Protein AF-A0A938ZE66-F1 (afdb_monomer)

pLDDT: mean 75.2, std 17.68, range [36.53, 96.31]

Radius of gyration: 18.06 Å; Cα contacts (8 Å, |Δi|>4): 149; chains: 1; bounding box: 52×36×46 Å

Structure (mmCIF, N/CA/C/O backbone):
data_AF-A0A938ZE66-F1
#
_entry.id   AF-A0A938ZE66-F1
#
loop_
_atom_site.group_PDB
_atom_site.id
_atom_site.type_symbol
_atom_site.label_atom_id
_atom_site.label_alt_id
_atom_site.label_comp_id
_atom_site.label_asym_id
_atom_site.label_entity_id
_atom_site.label_seq_id
_atom_site.pdbx_PDB_ins_code
_atom_site.Cartn_x
_atom_site.Cartn_y
_atom_site.Cartn_z
_atom_site.occupancy
_atom_site.B_iso_or_equiv
_atom_site.auth_seq_id
_atom_site.auth_comp_id
_atom_site.auth_asym_id
_atom_site.auth_atom_id
_atom_site.pdbx_PDB_model_num
ATOM 1 N N . MET A 1 1 ? 25.002 -9.243 -21.521 1.00 42.47 1 MET A N 1
ATOM 2 C CA . MET A 1 1 ? 24.562 -8.541 -20.298 1.00 42.47 1 MET A CA 1
ATOM 3 C C . MET A 1 1 ? 23.063 -8.360 -20.409 1.00 42.47 1 MET A C 1
ATOM 5 O O . MET A 1 1 ? 22.635 -7.660 -21.317 1.00 42.47 1 MET A O 1
ATOM 9 N N . GLU A 1 2 ? 22.275 -9.036 -19.573 1.00 51.22 2 GLU A N 1
ATOM 10 C CA . GLU A 1 2 ? 20.843 -8.740 -19.466 1.00 51.22 2 GLU A CA 1
ATOM 11 C C . GLU A 1 2 ? 20.680 -7.306 -18.962 1.00 51.22 2 GLU A C 1
ATOM 13 O O . GLU A 1 2 ? 21.318 -6.894 -17.990 1.00 51.22 2 GLU A O 1
ATOM 18 N N . LYS A 1 3 ? 19.875 -6.514 -19.668 1.00 56.94 3 LYS A N 1
ATOM 19 C CA . LYS A 1 3 ? 19.565 -5.147 -19.265 1.00 56.94 3 LYS A CA 1
ATOM 20 C C . LYS A 1 3 ? 18.723 -5.248 -17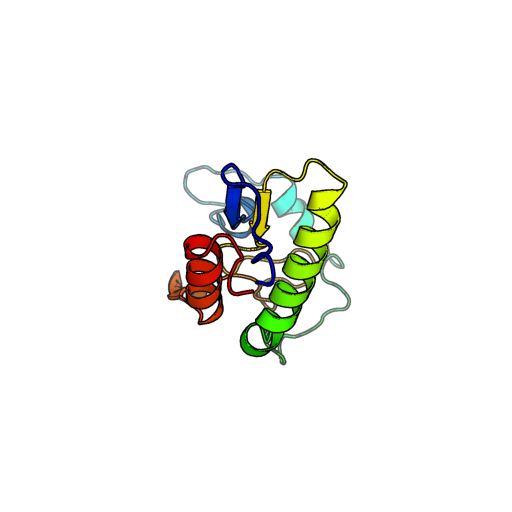.991 1.00 56.94 3 LYS A C 1
ATOM 22 O O . LYS A 1 3 ? 17.632 -5.807 -18.036 1.00 56.94 3 LYS A O 1
ATOM 27 N N . LYS A 1 4 ? 19.233 -4.758 -16.855 1.00 61.81 4 LYS A N 1
ATOM 28 C CA . LYS A 1 4 ? 18.467 -4.700 -15.599 1.00 61.81 4 LYS A CA 1
ATOM 29 C C . LYS A 1 4 ? 17.278 -3.766 -15.860 1.00 61.81 4 LYS A C 1
ATOM 31 O O . LYS A 1 4 ? 17.471 -2.566 -16.037 1.00 61.81 4 LYS A O 1
ATOM 36 N N . ILE A 1 5 ? 16.079 -4.328 -16.014 1.00 70.88 5 ILE A N 1
ATOM 37 C CA . ILE A 1 5 ? 14.871 -3.553 -16.315 1.00 70.88 5 ILE A CA 1
ATOM 38 C C . ILE A 1 5 ? 14.473 -2.834 -15.025 1.00 70.88 5 ILE A C 1
ATOM 40 O O . ILE A 1 5 ? 14.143 -3.475 -14.028 1.00 70.88 5 ILE A O 1
ATOM 44 N N . VAL A 1 6 ? 14.541 -1.508 -15.038 1.00 82.56 6 VAL A N 1
ATOM 45 C CA . VAL A 1 6 ? 14.190 -0.620 -13.921 1.00 82.56 6 VAL A CA 1
ATOM 46 C C . VAL A 1 6 ? 13.088 0.331 -14.366 1.00 82.56 6 VAL A C 1
ATOM 48 O O . VAL A 1 6 ? 12.882 0.511 -15.568 1.00 82.56 6 VAL A O 1
ATOM 51 N N . PHE A 1 7 ? 12.367 0.922 -13.416 1.00 91.50 7 PHE A N 1
ATOM 52 C CA . PHE A 1 7 ? 11.433 1.996 -13.750 1.00 91.50 7 PHE A CA 1
ATOM 53 C C . PHE A 1 7 ? 12.191 3.240 -14.244 1.00 91.50 7 PHE A C 1
ATOM 55 O O . PHE A 1 7 ? 13.408 3.348 -14.089 1.00 91.50 7 PHE A O 1
ATOM 62 N N . SER A 1 8 ? 11.468 4.182 -14.855 1.00 90.94 8 SER A N 1
ATOM 63 C CA . SER A 1 8 ? 12.030 5.475 -15.271 1.00 90.94 8 SER A CA 1
ATOM 64 C C . SER A 1 8 ? 12.767 6.163 -14.112 1.00 90.94 8 SER A C 1
ATOM 66 O O . SER A 1 8 ? 12.367 6.034 -12.957 1.00 90.94 8 SER A O 1
ATOM 68 N N . GLU A 1 9 ? 13.819 6.933 -14.401 1.00 89.62 9 GLU A N 1
ATOM 69 C CA . GLU A 1 9 ? 14.526 7.730 -13.380 1.00 89.62 9 GLU A CA 1
ATOM 70 C C . GLU A 1 9 ? 13.608 8.770 -12.718 1.00 89.62 9 GLU A C 1
ATOM 72 O O . GLU A 1 9 ? 13.807 9.134 -11.564 1.00 89.62 9 GLU A O 1
ATOM 77 N N . ASN A 1 10 ? 12.561 9.200 -13.430 1.00 90.81 10 ASN A N 1
ATOM 78 C CA . ASN A 1 10 ? 11.549 10.130 -12.927 1.00 90.81 10 ASN A CA 1
ATOM 79 C C . ASN A 1 10 ? 10.337 9.417 -12.299 1.00 90.81 10 ASN A C 1
ATOM 81 O O . ASN A 1 10 ? 9.309 10.055 -12.064 1.00 90.81 10 ASN A O 1
ATOM 85 N N . PHE A 1 11 ? 10.407 8.100 -12.084 1.00 94.94 11 PHE A N 1
ATOM 86 C CA . PHE A 1 11 ? 9.302 7.341 -11.512 1.00 94.94 11 PHE A CA 1
ATOM 87 C C . PHE A 1 11 ? 9.101 7.698 -10.036 1.00 94.94 11 PHE A C 1
ATOM 89 O O . PHE A 1 11 ? 10.023 7.635 -9.223 1.00 94.94 11 PHE A O 1
ATOM 96 N N . VAL A 1 12 ? 7.871 8.057 -9.681 1.00 96.31 12 VAL A N 1
ATOM 97 C CA . VAL A 1 12 ? 7.509 8.464 -8.325 1.00 96.31 12 VAL A CA 1
ATOM 98 C C . VAL A 1 12 ? 7.015 7.259 -7.540 1.00 96.31 12 VAL A C 1
ATOM 100 O O . VAL A 1 12 ? 5.953 6.698 -7.818 1.00 96.31 12 VAL A O 1
ATOM 103 N N . TRP A 1 13 ? 7.770 6.897 -6.511 1.00 96.12 13 TRP A N 1
ATOM 104 C CA . TRP A 1 13 ? 7.350 5.915 -5.524 1.00 96.12 13 TRP A CA 1
ATOM 105 C C . TRP A 1 13 ? 6.655 6.586 -4.349 1.00 96.12 13 TRP A C 1
ATOM 107 O O . TRP A 1 13 ? 7.112 7.608 -3.837 1.00 96.12 13 TRP A O 1
ATOM 117 N N . GLY A 1 14 ? 5.579 5.974 -3.870 1.00 93.81 14 GLY A N 1
ATOM 118 C CA . GLY A 1 14 ? 4.906 6.433 -2.667 1.00 93.81 14 GLY A CA 1
ATOM 119 C C . GLY A 1 14 ? 4.092 5.346 -1.986 1.00 93.81 14 GLY A C 1
ATOM 120 O O . GLY A 1 14 ? 4.003 4.202 -2.439 1.00 93.81 14 GLY A O 1
ATOM 121 N N . ALA A 1 15 ? 3.469 5.734 -0.882 1.00 91.94 15 ALA A N 1
ATOM 122 C CA . ALA A 1 15 ? 2.388 5.003 -0.244 1.00 91.94 15 ALA A CA 1
ATOM 123 C C . ALA A 1 15 ? 1.266 5.998 0.061 1.00 91.94 15 ALA A C 1
ATOM 125 O O . ALA A 1 15 ? 1.530 7.164 0.359 1.00 91.94 15 ALA A O 1
ATOM 126 N N . ALA A 1 16 ? 0.021 5.552 -0.045 1.00 88.00 16 ALA A N 1
ATOM 127 C CA . ALA A 1 16 ? -1.157 6.382 0.158 1.00 88.00 16 ALA A CA 1
ATOM 128 C C . ALA A 1 16 ? -1.995 5.843 1.318 1.00 88.00 16 ALA A C 1
ATOM 130 O O . ALA A 1 16 ? -2.011 4.650 1.596 1.00 88.00 16 ALA A O 1
ATOM 131 N N . THR A 1 17 ? -2.707 6.725 2.005 1.00 82.94 17 THR A N 1
ATOM 132 C CA . THR A 1 17 ? -3.783 6.357 2.927 1.00 82.94 17 THR A CA 1
ATOM 133 C C . THR A 1 17 ? -4.905 7.370 2.769 1.00 82.94 17 THR A C 1
ATOM 135 O O . THR A 1 17 ? -4.660 8.513 2.379 1.00 82.94 17 THR A O 1
ATOM 138 N N . SER A 1 18 ? -6.138 6.969 3.048 1.00 73.38 18 SER A N 1
ATOM 139 C CA . SER A 1 18 ? -7.262 7.900 3.070 1.00 73.38 18 SER A CA 1
ATOM 140 C C . SER A 1 18 ? -7.298 8.594 4.416 1.00 73.38 18 SER A C 1
ATOM 142 O O . SER A 1 18 ? -7.290 7.924 5.450 1.00 73.38 18 SER A O 1
ATOM 144 N N . ALA A 1 19 ? -7.379 9.923 4.388 1.00 56.75 19 ALA A N 1
ATOM 145 C CA . ALA A 1 19 ? -7.459 10.751 5.582 1.00 56.75 19 ALA A CA 1
ATOM 146 C C . ALA A 1 19 ? -8.604 10.287 6.497 1.00 56.75 19 ALA A C 1
ATOM 148 O O . ALA A 1 19 ? -8.380 9.997 7.667 1.00 56.75 19 ALA A O 1
ATOM 149 N N . TYR A 1 20 ? -9.794 10.034 5.940 1.00 55.97 20 TYR A N 1
ATOM 150 C CA . TYR A 1 20 ? -10.924 9.546 6.732 1.00 55.97 20 TYR A CA 1
ATOM 151 C C . TYR A 1 20 ? -10.654 8.205 7.432 1.00 55.97 20 TYR A C 1
ATOM 153 O O . TYR A 1 20 ? -11.057 7.994 8.573 1.00 55.97 20 TYR A O 1
ATOM 161 N N . GLN A 1 21 ? -9.931 7.299 6.768 1.00 64.19 21 GLN A N 1
ATOM 162 C CA . GLN A 1 21 ? -9.654 5.963 7.293 1.00 64.19 21 GLN A CA 1
ATOM 163 C C . GLN A 1 21 ? -8.615 5.976 8.439 1.00 64.19 21 GLN A C 1
ATOM 165 O O . GLN A 1 21 ? -8.445 4.945 9.096 1.00 64.19 21 GLN A O 1
ATOM 170 N N . ILE A 1 22 ? -7.947 7.115 8.697 1.00 58.53 22 ILE A N 1
ATOM 171 C CA . ILE A 1 22 ? -6.934 7.273 9.759 1.00 58.53 22 ILE A CA 1
ATOM 172 C C . ILE A 1 22 ? -7.207 8.404 10.767 1.00 58.53 22 ILE A C 1
ATOM 174 O O . ILE A 1 22 ? -6.683 8.336 11.874 1.00 58.53 22 ILE A O 1
ATOM 178 N N . GLU A 1 23 ? -7.983 9.434 10.414 1.00 59.62 23 GLU A N 1
ATOM 179 C CA . GLU A 1 23 ? -8.144 10.656 11.221 1.00 59.62 23 GLU A CA 1
ATOM 180 C C . GLU A 1 23 ? -8.927 10.435 12.520 1.00 59.62 23 GLU A C 1
ATOM 182 O O . GLU A 1 23 ? -8.562 10.984 13.556 1.00 59.62 23 GLU A O 1
ATOM 187 N N . GLY A 1 24 ? -10.021 9.666 12.479 1.00 60.16 24 GLY A N 1
ATOM 188 C CA . GLY A 1 24 ? -10.924 9.535 13.625 1.00 60.16 24 GLY A CA 1
ATOM 189 C C . GLY A 1 24 ? -11.467 10.889 14.120 1.00 60.16 24 GLY A C 1
ATOM 190 O O . GLY A 1 24 ? -11.847 11.749 13.315 1.00 60.16 24 GLY A O 1
ATOM 191 N N . ALA A 1 25 ? -11.523 11.053 15.450 1.00 54.06 25 ALA A N 1
ATOM 192 C CA . ALA A 1 25 ? -11.819 12.318 16.138 1.00 54.06 25 ALA A CA 1
ATOM 193 C C . ALA A 1 25 ? -13.163 12.979 15.756 1.00 54.06 25 ALA A C 1
ATOM 195 O O . ALA A 1 25 ? -13.308 14.196 15.806 1.00 54.06 25 ALA A O 1
ATOM 196 N N . VAL A 1 26 ? -14.176 12.180 15.392 1.00 57.81 26 VAL A N 1
ATOM 197 C CA . VAL A 1 26 ? -15.483 12.640 14.862 1.00 57.81 26 VAL A CA 1
ATOM 198 C C . VAL A 1 26 ? -16.187 13.681 15.748 1.00 57.81 26 VAL A C 1
ATOM 200 O O . VAL A 1 26 ? -17.019 14.432 15.254 1.00 57.81 26 VAL A O 1
ATOM 203 N N . LYS A 1 27 ? -15.878 13.730 17.051 1.00 53.25 27 LYS A N 1
ATOM 204 C CA . LYS A 1 27 ? -16.500 14.642 18.029 1.00 53.25 27 LYS A CA 1
ATOM 205 C C . LYS A 1 27 ? -15.507 15.559 18.751 1.00 53.25 27 LYS A C 1
ATOM 207 O O . LYS A 1 27 ? -15.888 16.207 19.724 1.00 53.25 27 LYS A O 1
ATOM 212 N N . GLU A 1 28 ? -14.250 15.577 18.332 1.00 54.84 28 GLU A N 1
ATOM 213 C CA . GLU A 1 28 ? -13.194 16.360 18.980 1.00 54.84 28 GLU A CA 1
ATOM 214 C C . GLU A 1 28 ? -12.955 17.669 18.211 1.00 54.84 28 GLU A C 1
ATOM 216 O O . GLU A 1 28 ? -13.318 17.789 17.040 1.00 54.84 28 GLU A O 1
ATOM 221 N N . ASP A 1 29 ? -12.414 18.682 18.891 1.00 58.78 29 ASP A N 1
ATOM 222 C CA . ASP A 1 29 ? -11.995 19.972 18.312 1.00 58.78 29 ASP A CA 1
ATOM 223 C C . ASP A 1 29 ? -13.051 20.719 17.470 1.00 58.78 29 ASP A C 1
ATOM 225 O O . ASP A 1 29 ? -12.733 21.497 16.572 1.00 58.78 29 ASP A O 1
ATOM 229 N N . GLY A 1 30 ? -14.337 20.505 17.762 1.00 61.91 30 GLY A N 1
ATOM 230 C CA . GLY A 1 30 ? -15.441 21.137 17.031 1.00 61.91 30 GLY A CA 1
ATOM 231 C C . GLY A 1 30 ? -15.706 20.535 15.646 1.00 61.91 30 GLY A C 1
ATOM 232 O O . GLY A 1 30 ? -16.485 21.105 14.879 1.00 61.91 30 GLY A O 1
ATOM 233 N N . LYS A 1 31 ? -15.100 19.383 15.324 1.00 46.31 31 LYS A N 1
ATOM 234 C CA . LYS A 1 31 ? -15.417 18.603 14.123 1.00 46.31 31 LYS A CA 1
ATOM 235 C C . LYS A 1 31 ? -16.873 18.124 14.209 1.00 46.31 31 LYS A C 1
ATOM 237 O O . LYS A 1 31 ? -17.286 17.509 15.191 1.00 46.31 31 LYS A O 1
ATOM 242 N N . GLY A 1 32 ? -17.668 18.469 13.197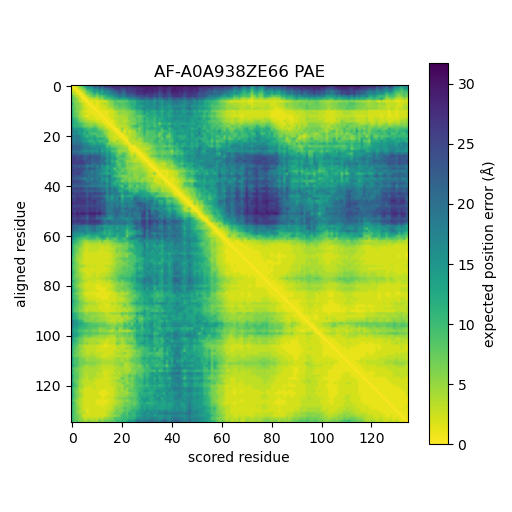 1.00 52.53 32 GLY A N 1
ATOM 243 C CA . GLY A 1 32 ? -19.028 17.960 13.018 1.00 52.53 32 GLY A CA 1
ATOM 244 C C . GLY A 1 32 ? -19.027 16.653 12.228 1.00 52.53 32 GLY A C 1
ATOM 245 O O . GLY A 1 32 ? -18.089 16.380 11.481 1.00 52.53 32 GLY A O 1
ATOM 246 N N . GLU A 1 33 ? -20.093 15.863 12.360 1.00 55.41 33 GLU A N 1
ATOM 247 C CA . GLU A 1 33 ? -20.268 14.649 11.553 1.00 55.41 33 GLU A CA 1
ATOM 248 C C . GLU A 1 33 ? -20.254 14.985 10.060 1.00 55.41 33 GLU A C 1
ATOM 250 O O . GLU A 1 33 ? -20.994 15.859 9.601 1.00 55.41 33 GLU A O 1
ATOM 255 N N . HIS A 1 34 ? -19.444 14.267 9.286 1.00 57.31 34 HIS A N 1
ATOM 256 C CA . HIS A 1 34 ? -19.466 14.370 7.828 1.00 57.31 34 HIS A CA 1
ATOM 257 C C . HIS A 1 34 ? -20.168 13.146 7.209 1.00 57.31 34 HIS A C 1
ATOM 259 O O . HIS A 1 34 ? -20.432 12.144 7.880 1.00 57.31 34 HIS A O 1
ATOM 265 N N . ILE A 1 35 ? -20.378 13.170 5.892 1.00 56.59 35 ILE A N 1
ATOM 266 C CA . ILE A 1 35 ? -21.120 12.138 5.147 1.00 56.59 35 ILE A CA 1
ATOM 267 C C . ILE A 1 35 ? -20.661 10.691 5.412 1.00 56.59 35 ILE A C 1
ATOM 269 O O . ILE A 1 35 ? -21.488 9.782 5.458 1.00 56.59 35 ILE A O 1
ATOM 273 N N . TRP A 1 36 ? -19.368 10.463 5.656 1.00 47.47 36 TRP A N 1
ATOM 274 C CA . TRP A 1 36 ? -18.837 9.122 5.906 1.00 47.47 36 TRP A CA 1
ATOM 275 C C . TRP A 1 36 ? -19.143 8.580 7.313 1.00 47.47 36 TRP A C 1
ATOM 277 O O . TRP A 1 36 ? -19.285 7.370 7.484 1.00 47.47 36 TRP A O 1
ATOM 287 N N . ASP A 1 37 ? -19.348 9.458 8.300 1.00 55.91 37 ASP A N 1
ATOM 288 C CA . ASP A 1 37 ? -19.765 9.076 9.660 1.00 55.91 37 ASP A CA 1
ATOM 289 C C . ASP A 1 37 ? -21.232 8.659 9.679 1.00 55.91 37 ASP A C 1
ATOM 291 O O . ASP A 1 37 ? -21.634 7.785 10.441 1.00 55.91 37 ASP A O 1
ATOM 295 N N . VAL A 1 38 ? -22.037 9.276 8.814 1.00 62.16 38 VAL A N 1
ATOM 296 C CA . VAL A 1 38 ? -23.431 8.887 8.595 1.00 62.16 38 VAL A CA 1
ATOM 297 C C . VAL A 1 38 ? -23.482 7.544 7.863 1.00 62.16 38 VAL A C 1
ATOM 299 O O . VAL A 1 38 ? -24.196 6.640 8.291 1.00 62.16 38 VAL A O 1
ATOM 302 N N . TYR A 1 39 ? -22.658 7.371 6.823 1.00 60.34 39 TYR A N 1
ATOM 303 C CA . TYR A 1 39 ? -22.586 6.137 6.036 1.00 60.34 39 TYR A CA 1
ATOM 304 C C . TYR A 1 39 ? -22.216 4.906 6.877 1.00 60.34 39 TYR A C 1
ATOM 306 O O . TYR A 1 39 ? -22.804 3.843 6.707 1.00 60.34 39 TYR A O 1
ATOM 314 N N . THR A 1 40 ? -21.260 5.030 7.801 1.00 56.22 40 THR A N 1
ATOM 315 C CA . THR A 1 40 ? -20.788 3.903 8.630 1.00 56.22 40 THR A CA 1
ATOM 316 C C . THR A 1 40 ? -21.781 3.466 9.712 1.00 56.22 40 THR A C 1
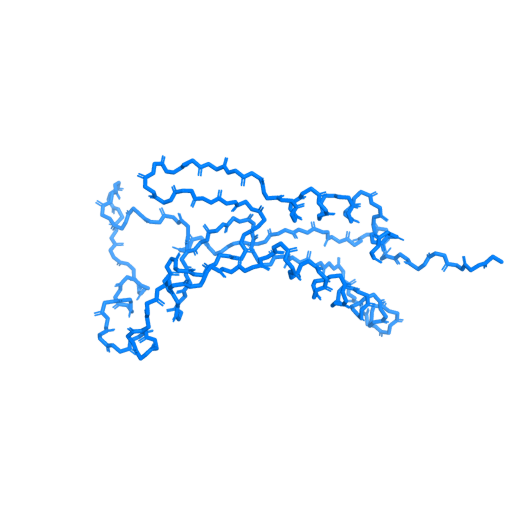ATOM 318 O O . THR A 1 40 ? -21.660 2.355 10.229 1.00 56.22 40 THR A O 1
ATOM 321 N N . LYS A 1 41 ? -22.783 4.296 10.033 1.00 61.53 41 LYS A N 1
ATOM 322 C CA . LYS A 1 41 ? -23.840 3.989 11.011 1.00 61.53 41 LYS A CA 1
ATOM 323 C C . LYS A 1 41 ? -25.022 3.220 10.420 1.00 61.53 41 LYS A C 1
ATOM 325 O O . LYS A 1 41 ? -25.855 2.731 11.181 1.00 61.53 41 LYS A O 1
ATOM 330 N N . GLU A 1 42 ? -25.123 3.109 9.095 1.00 60.25 42 GLU A N 1
ATOM 331 C CA . GLU A 1 42 ? -26.214 2.379 8.448 1.00 60.25 42 GLU A CA 1
ATOM 332 C C . GLU A 1 42 ? -26.039 0.852 8.619 1.00 60.25 42 GLU A C 1
ATOM 334 O O . GLU A 1 42 ? -25.020 0.287 8.199 1.00 60.25 42 GLU A O 1
ATOM 339 N N . PRO A 1 43 ? -27.025 0.142 9.207 1.00 59.72 43 PRO A N 1
ATOM 340 C CA . PRO A 1 43 ? -26.993 -1.315 9.303 1.00 59.72 43 PRO A CA 1
ATOM 341 C C . PRO A 1 43 ? -26.845 -1.970 7.920 1.00 59.72 43 PRO A C 1
ATOM 343 O O . PRO A 1 43 ? -27.535 -1.601 6.973 1.00 59.72 43 PRO A O 1
ATOM 346 N N . GLY A 1 44 ? -25.956 -2.963 7.798 1.00 62.00 44 GLY A N 1
ATOM 347 C CA . GLY A 1 44 ? -25.722 -3.693 6.540 1.00 62.00 44 GLY A CA 1
ATOM 348 C C . GLY A 1 44 ? -24.583 -3.160 5.661 1.00 62.00 44 GLY A C 1
ATOM 349 O O . GLY A 1 44 ? -24.326 -3.725 4.600 1.00 62.00 44 GLY A O 1
ATOM 350 N N . LYS A 1 45 ? -23.854 -2.123 6.096 1.00 57.91 45 LYS A N 1
ATOM 351 C CA . LYS A 1 45 ? -22.677 -1.594 5.374 1.00 57.91 45 LYS A CA 1
ATOM 352 C C . LYS A 1 45 ? -21.376 -2.369 5.612 1.00 57.91 45 LYS A C 1
ATOM 354 O O . LYS A 1 45 ? -20.414 -2.177 4.875 1.00 57.91 45 LYS A O 1
ATOM 359 N N . VAL A 1 46 ? -21.361 -3.282 6.588 1.00 49.75 46 VAL A N 1
ATOM 360 C CA . VAL A 1 46 ? -20.310 -4.294 6.785 1.00 49.75 46 VAL A CA 1
ATOM 361 C C . VAL A 1 46 ? -20.829 -5.620 6.240 1.00 49.75 46 VAL A C 1
ATOM 363 O O . VAL A 1 46 ? -21.876 -6.100 6.675 1.00 49.75 46 VAL A O 1
ATOM 366 N N . TYR A 1 47 ? -20.115 -6.212 5.280 1.00 49.38 47 TYR A N 1
ATOM 367 C CA . TYR A 1 47 ? -20.573 -7.423 4.597 1.00 49.38 47 TYR A CA 1
ATOM 368 C C . TYR A 1 47 ? -20.784 -8.579 5.590 1.00 49.38 47 TYR A C 1
ATOM 370 O O . TYR A 1 47 ? -19.831 -9.089 6.179 1.00 49.38 47 TYR A O 1
ATOM 378 N N . SER A 1 48 ? -22.047 -8.987 5.744 1.00 46.12 48 SER A N 1
ATOM 379 C CA . SER A 1 48 ? -22.493 -10.242 6.363 1.00 46.12 48 SER A CA 1
ATOM 380 C C . SER A 1 48 ? -22.031 -10.518 7.808 1.00 46.12 48 SER A C 1
ATOM 382 O O . SER A 1 48 ? -21.963 -11.674 8.218 1.00 46.12 48 SER A O 1
ATOM 384 N N . GLY A 1 49 ? -21.731 -9.484 8.604 1.00 47.97 49 GLY A N 1
ATOM 385 C CA . GLY A 1 49 ? -21.449 -9.645 10.042 1.00 47.97 49 GLY A CA 1
ATOM 386 C C . GLY A 1 49 ? -20.161 -10.415 10.371 1.00 47.97 49 GLY A C 1
ATOM 387 O O . GLY A 1 49 ? -20.066 -11.030 11.428 1.00 47.97 49 GLY A O 1
ATOM 388 N N . HI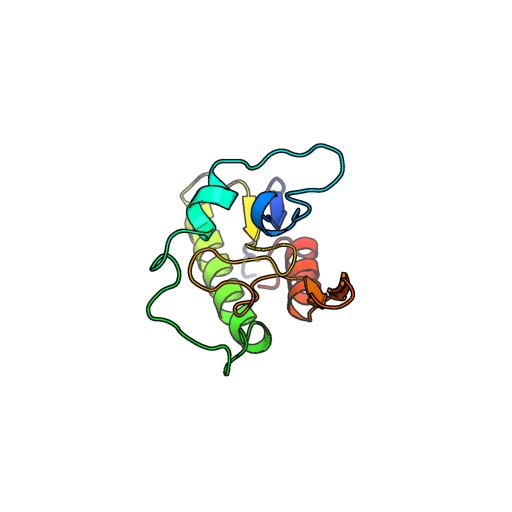S A 1 50 ? -19.184 -10.416 9.461 1.00 45.31 50 HIS A N 1
ATOM 389 C CA . HIS A 1 50 ? -17.940 -11.175 9.613 1.00 45.31 50 HIS A CA 1
ATOM 390 C C . HIS A 1 50 ? -17.080 -10.714 10.813 1.00 45.31 50 HIS A C 1
ATOM 392 O O . HIS A 1 50 ? -16.977 -9.518 11.090 1.00 45.31 50 HIS A O 1
ATOM 398 N N . THR A 1 51 ? -16.408 -11.667 11.474 1.00 43.88 51 THR A N 1
ATOM 399 C CA . THR A 1 51 ? -15.468 -11.476 12.599 1.00 43.88 51 THR A CA 1
ATOM 400 C C . THR A 1 51 ? -14.010 -11.757 12.190 1.00 43.88 51 THR A C 1
ATOM 402 O O . THR A 1 51 ? -13.739 -12.377 11.162 1.00 43.88 51 THR A O 1
ATOM 405 N N . GLY A 1 52 ? -13.051 -11.244 12.973 1.00 41.91 52 GLY A N 1
ATOM 406 C CA . GLY A 1 52 ? -11.624 -11.154 12.623 1.00 41.91 52 GLY A CA 1
ATOM 407 C C . GLY A 1 52 ? -10.724 -12.280 13.146 1.00 41.91 52 GLY A C 1
ATOM 408 O O . GLY A 1 52 ? -9.736 -11.987 13.810 1.00 41.91 52 GLY A O 1
ATOM 409 N N . GLU A 1 53 ? -11.029 -13.545 12.853 1.00 37.59 53 GLU A N 1
ATOM 410 C CA . GLU A 1 53 ? -10.173 -14.685 13.250 1.00 37.59 53 GLU A CA 1
ATOM 411 C C . GLU A 1 53 ? -8.906 -14.857 12.389 1.00 37.59 53 GLU A C 1
ATOM 413 O O . GLU A 1 53 ? -7.980 -15.556 12.791 1.00 37.59 53 GLU A O 1
ATOM 418 N N . VAL A 1 54 ? -8.813 -14.190 11.233 1.00 36.53 54 VAL A N 1
ATOM 419 C CA . VAL A 1 54 ? -7.639 -14.257 10.348 1.00 36.53 54 VAL A CA 1
ATOM 420 C C . VAL A 1 54 ? -7.165 -12.844 10.014 1.00 36.53 54 VAL A C 1
ATOM 422 O O . VAL A 1 54 ? -7.874 -12.073 9.367 1.00 36.53 54 VAL A O 1
ATOM 425 N N . ALA A 1 55 ? -5.960 -12.504 10.476 1.00 39.22 55 ALA A N 1
ATOM 426 C CA . ALA A 1 55 ? -5.267 -11.266 10.132 1.00 39.22 55 ALA A CA 1
ATOM 427 C C . ALA A 1 55 ? -4.894 -11.221 8.639 1.00 39.22 55 ALA A C 1
ATOM 429 O O . ALA A 1 55 ? -4.798 -12.247 7.965 1.00 39.22 55 ALA A O 1
ATOM 430 N N . CYS A 1 56 ? -4.634 -10.019 8.115 1.00 44.41 56 CYS A N 1
ATOM 431 C CA . CYS A 1 56 ? -4.091 -9.879 6.770 1.00 44.41 56 CYS A CA 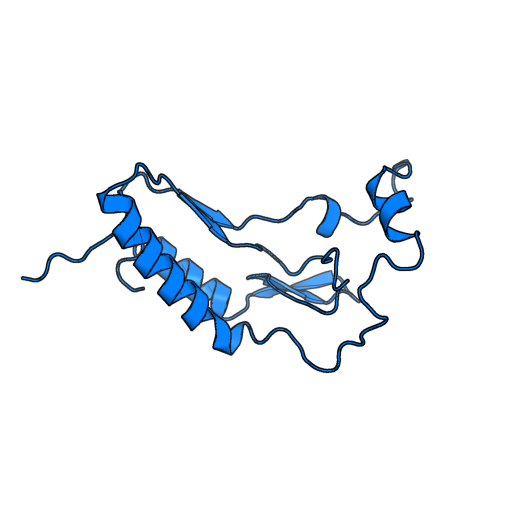1
ATOM 432 C C . CYS A 1 56 ? -2.608 -10.261 6.787 1.00 44.41 56 CYS A C 1
ATOM 434 O O . CYS A 1 56 ? -1.763 -9.562 7.345 1.00 44.41 56 CYS A O 1
ATOM 436 N N . ASP A 1 57 ? -2.321 -11.390 6.161 1.00 49.16 57 ASP A N 1
ATOM 437 C CA . ASP A 1 57 ? -1.011 -11.998 6.017 1.00 49.16 57 ASP A CA 1
ATOM 438 C C . ASP A 1 57 ? -0.114 -11.232 5.025 1.00 49.16 57 ASP A C 1
ATOM 440 O O . ASP A 1 57 ? 0.315 -11.742 3.989 1.00 49.16 57 ASP A O 1
ATOM 444 N N . HIS A 1 58 ? 0.121 -9.942 5.284 1.00 50.91 58 HIS A N 1
ATOM 445 C CA . HIS A 1 58 ? 0.973 -9.140 4.404 1.00 50.91 58 HIS A CA 1
ATOM 446 C C . HIS A 1 58 ? 2.419 -9.669 4.381 1.00 50.91 58 HIS A C 1
ATOM 448 O O . HIS A 1 58 ? 3.130 -9.486 3.391 1.00 50.91 58 HIS A O 1
ATOM 454 N N . TYR A 1 59 ? 2.819 -10.394 5.429 1.00 44.59 59 TYR A N 1
ATOM 455 C CA . TYR A 1 59 ? 4.071 -11.138 5.478 1.00 44.59 59 TYR A CA 1
ATOM 456 C C . TYR A 1 59 ? 4.198 -12.159 4.333 1.00 44.59 59 TYR A C 1
ATOM 458 O O . TYR A 1 59 ? 5.246 -12.209 3.705 1.00 44.59 59 TYR A O 1
ATOM 466 N N . HIS A 1 60 ? 3.140 -12.889 3.955 1.00 51.69 60 HIS A N 1
ATOM 467 C CA . HIS A 1 60 ? 3.170 -13.751 2.759 1.00 51.69 60 HIS A CA 1
ATOM 468 C C . HIS A 1 60 ? 2.663 -13.063 1.471 1.00 51.69 60 HIS A C 1
ATOM 470 O O . HIS A 1 60 ? 2.720 -13.648 0.389 1.00 51.69 60 HIS A O 1
ATOM 476 N N . ARG A 1 61 ? 2.165 -11.817 1.536 1.00 58.47 61 ARG A N 1
ATOM 477 C CA . ARG A 1 61 ? 1.594 -11.097 0.373 1.00 58.47 61 ARG A CA 1
ATOM 478 C C . ARG A 1 61 ? 2.526 -10.062 -0.260 1.00 58.47 61 ARG A C 1
ATOM 480 O O . ARG A 1 61 ? 2.147 -9.506 -1.291 1.00 58.47 61 ARG A O 1
ATOM 487 N N . TYR A 1 62 ? 3.736 -9.827 0.261 1.00 69.56 62 TYR A N 1
ATOM 488 C CA . TYR A 1 62 ? 4.723 -9.015 -0.473 1.00 69.56 62 TYR A CA 1
ATOM 489 C C . TYR A 1 62 ? 5.066 -9.649 -1.831 1.00 69.56 62 TYR A C 1
ATOM 491 O O . TYR A 1 62 ? 5.298 -8.923 -2.787 1.00 69.56 62 TYR A O 1
ATOM 499 N N . ASP A 1 63 ? 4.991 -10.980 -1.956 1.00 78.38 63 ASP A N 1
ATOM 500 C CA . ASP A 1 63 ? 5.117 -11.680 -3.240 1.00 78.38 63 ASP A CA 1
ATOM 501 C C . ASP A 1 63 ? 4.053 -11.232 -4.257 1.00 78.38 63 ASP A C 1
ATOM 503 O O . ASP A 1 63 ? 4.357 -11.013 -5.429 1.00 78.38 63 ASP A O 1
ATOM 507 N N . PHE A 1 64 ? 2.802 -11.048 -3.821 1.00 81.00 64 PHE A N 1
ATOM 508 C CA . PHE A 1 64 ? 1.750 -10.524 -4.694 1.00 81.00 64 PHE A CA 1
ATOM 509 C C . PHE A 1 64 ? 2.111 -9.124 -5.196 1.00 81.00 64 PHE A C 1
ATOM 511 O O . PHE A 1 64 ? 2.005 -8.851 -6.392 1.00 81.00 64 PHE A O 1
ATOM 518 N N . LEU A 1 65 ? 2.570 -8.257 -4.293 1.00 85.31 65 LEU A N 1
ATOM 519 C CA . LEU A 1 65 ? 2.983 -6.903 -4.641 1.00 85.31 65 LEU A CA 1
ATOM 520 C C . LEU A 1 65 ? 4.210 -6.907 -5.566 1.00 85.31 65 LEU A C 1
ATOM 522 O O . LEU A 1 65 ? 4.218 -6.195 -6.565 1.00 85.31 65 LEU A O 1
ATOM 526 N N . ALA A 1 66 ? 5.198 -7.763 -5.308 1.00 88.00 66 ALA A N 1
ATOM 527 C CA . ALA A 1 66 ? 6.369 -7.939 -6.162 1.00 88.00 66 ALA A CA 1
ATOM 528 C C . ALA A 1 66 ? 5.971 -8.382 -7.578 1.00 88.00 66 ALA A C 1
ATOM 530 O O . ALA A 1 66 ? 6.399 -7.783 -8.564 1.00 88.00 66 ALA A O 1
ATOM 531 N N . ARG A 1 67 ? 5.097 -9.392 -7.700 1.00 90.44 67 ARG A N 1
ATOM 532 C CA . ARG A 1 67 ? 4.561 -9.845 -8.994 1.00 90.44 67 ARG A CA 1
ATOM 533 C C . ARG A 1 67 ? 3.799 -8.738 -9.713 1.00 90.44 67 ARG A C 1
ATOM 535 O O . ARG A 1 67 ? 4.045 -8.520 -10.894 1.00 90.44 67 ARG A O 1
ATOM 542 N N . TYR A 1 68 ? 2.935 -8.012 -9.007 1.00 92.12 68 TYR A N 1
ATOM 543 C CA . TYR A 1 68 ? 2.210 -6.881 -9.581 1.00 92.12 68 TYR A CA 1
ATOM 544 C C . TYR A 1 68 ? 3.165 -5.806 -10.114 1.00 92.12 68 TYR A C 1
ATOM 546 O O . TYR A 1 68 ? 3.023 -5.376 -11.254 1.00 92.12 68 TYR A O 1
ATOM 554 N N . LEU A 1 69 ? 4.176 -5.411 -9.333 1.00 92.62 69 LEU A N 1
ATOM 555 C CA . LEU A 1 69 ? 5.152 -4.401 -9.746 1.00 92.62 69 LEU A CA 1
ATOM 556 C C . LEU A 1 69 ? 6.004 -4.864 -10.936 1.00 92.62 69 LEU A C 1
ATOM 558 O O . LEU A 1 69 ? 6.352 -4.043 -11.783 1.00 92.62 69 LEU A O 1
ATOM 562 N N . ARG A 1 70 ? 6.292 -6.166 -11.062 1.00 92.94 70 ARG A N 1
ATOM 563 C CA . ARG A 1 70 ? 6.950 -6.714 -12.261 1.00 92.94 70 ARG A CA 1
ATOM 564 C C . ARG A 1 70 ? 6.077 -6.580 -13.507 1.00 92.94 70 ARG A C 1
ATOM 566 O O . ARG A 1 70 ? 6.600 -6.205 -14.552 1.00 92.94 70 ARG A O 1
ATOM 573 N N . GLU A 1 71 ? 4.775 -6.846 -13.412 1.00 94.56 71 GLU A N 1
ATOM 574 C CA . GLU A 1 71 ? 3.857 -6.643 -14.543 1.00 94.56 71 GLU A CA 1
ATOM 575 C C . GLU A 1 71 ? 3.638 -5.154 -14.843 1.00 94.56 71 GLU A C 1
ATOM 577 O O . GLU A 1 71 ? 3.634 -4.760 -16.007 1.00 94.56 71 GLU A O 1
ATOM 582 N N . LEU A 1 72 ? 3.560 -4.303 -13.813 1.00 94.00 72 LEU A N 1
ATOM 583 C CA . LEU A 1 72 ? 3.502 -2.848 -13.975 1.00 94.00 72 LEU A CA 1
ATOM 584 C C . LEU A 1 72 ? 4.734 -2.324 -14.722 1.00 94.00 72 LEU A C 1
ATOM 586 O O . LEU A 1 72 ? 4.612 -1.463 -15.589 1.00 94.00 72 LEU A O 1
ATOM 590 N N . ARG A 1 73 ? 5.916 -2.872 -14.416 1.00 91.56 73 ARG A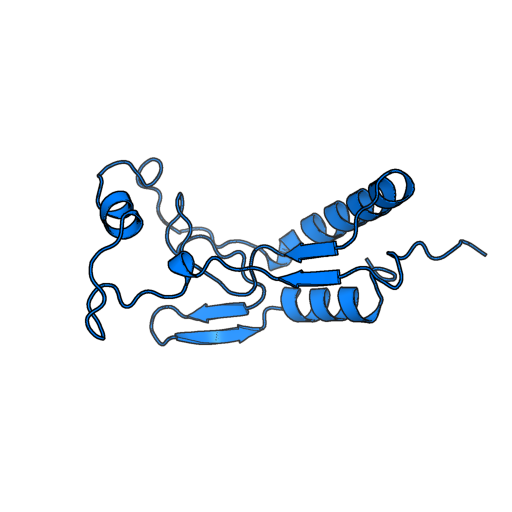 N 1
ATOM 591 C CA . ARG A 1 73 ? 7.167 -2.525 -15.096 1.00 91.56 73 ARG A CA 1
ATOM 592 C C . ARG A 1 73 ? 7.134 -2.885 -16.579 1.00 91.56 73 ARG A C 1
ATOM 594 O O . ARG A 1 73 ? 7.602 -2.089 -17.380 1.00 91.56 73 ARG A O 1
ATOM 601 N N . LYS A 1 74 ? 6.560 -4.037 -16.944 1.00 91.56 74 LYS A N 1
ATOM 602 C CA . LYS A 1 74 ? 6.358 -4.402 -18.358 1.00 91.56 74 LYS A CA 1
ATOM 603 C C . LYS A 1 74 ? 5.384 -3.443 -19.038 1.00 91.56 74 LYS A C 1
ATOM 605 O O . LYS A 1 74 ? 5.678 -2.932 -20.106 1.00 91.56 74 LYS A O 1
ATOM 610 N N . ALA A 1 75 ? 4.258 -3.139 -18.391 1.00 92.56 75 ALA A N 1
ATOM 611 C CA . ALA A 1 75 ? 3.279 -2.201 -18.934 1.00 92.56 75 ALA A CA 1
ATOM 612 C C . ALA A 1 75 ? 3.869 -0.794 -19.152 1.00 92.56 75 ALA A C 1
ATOM 614 O O . ALA A 1 75 ? 3.488 -0.111 -20.098 1.00 92.56 75 ALA A O 1
ATOM 615 N N . ALA A 1 76 ? 4.824 -0.373 -18.317 1.00 90.88 76 ALA A N 1
ATOM 616 C CA . ALA A 1 76 ? 5.510 0.911 -18.450 1.00 90.88 76 ALA A CA 1
ATOM 617 C C . ALA A 1 76 ? 6.428 1.011 -19.688 1.00 90.88 76 ALA A C 1
ATOM 619 O O . ALA A 1 76 ? 6.862 2.109 -20.028 1.00 90.88 76 ALA A O 1
ATOM 620 N N . GLU A 1 77 ? 6.729 -0.100 -20.372 1.00 88.62 77 GLU A N 1
ATOM 621 C CA . GLU A 1 77 ? 7.434 -0.074 -21.664 1.00 88.62 77 GLU A CA 1
ATOM 622 C C . GLU A 1 77 ? 6.521 0.408 -22.803 1.00 88.62 77 GLU A C 1
ATOM 624 O O . GLU A 1 77 ? 7.002 0.940 -23.803 1.00 88.62 77 GLU A O 1
ATOM 629 N N . GLU A 1 78 ? 5.205 0.256 -22.636 1.00 92.56 78 GLU A N 1
ATOM 630 C CA . GLU A 1 78 ? 4.193 0.570 -23.651 1.00 92.56 78 GLU A CA 1
ATOM 631 C C . GLU A 1 78 ? 3.293 1.753 -23.254 1.00 92.56 78 GLU A C 1
ATOM 633 O O . GLU A 1 78 ? 2.698 2.400 -24.117 1.00 92.56 78 GLU A O 1
ATOM 638 N N . ALA A 1 79 ? 3.200 2.067 -21.959 1.00 93.00 79 ALA A N 1
ATOM 639 C CA . ALA A 1 79 ? 2.378 3.141 -21.412 1.00 93.00 79 ALA A CA 1
ATOM 640 C C . ALA A 1 79 ? 3.200 4.120 -20.557 1.00 93.00 79 ALA A C 1
ATOM 642 O O . ALA A 1 79 ? 4.108 3.725 -19.830 1.00 93.00 79 ALA A O 1
ATOM 643 N N . ASP A 1 80 ? 2.833 5.407 -20.586 1.00 93.62 80 ASP A N 1
ATOM 644 C CA . ASP A 1 80 ? 3.447 6.454 -19.751 1.00 93.62 80 ASP A CA 1
ATOM 645 C C . ASP A 1 80 ? 2.997 6.323 -18.284 1.00 93.62 80 ASP A C 1
ATOM 647 O O . ASP A 1 80 ? 2.083 7.007 -17.812 1.00 93.62 80 ASP A O 1
ATOM 651 N N . ILE A 1 81 ? 3.624 5.390 -17.564 1.00 93.75 81 ILE A N 1
ATOM 652 C CA . ILE A 1 81 ? 3.397 5.146 -16.138 1.00 93.75 81 ILE A CA 1
ATOM 653 C C . ILE A 1 81 ? 4.481 5.866 -15.337 1.00 93.75 81 ILE A C 1
ATOM 655 O O . ILE A 1 81 ? 5.650 5.482 -15.341 1.00 93.75 81 ILE A O 1
ATOM 659 N N . ARG A 1 82 ? 4.077 6.906 -14.605 1.00 94.69 82 ARG A N 1
ATOM 660 C CA . ARG A 1 82 ? 5.007 7.807 -13.903 1.00 94.69 82 ARG A CA 1
ATOM 661 C C . ARG A 1 82 ? 5.181 7.523 -12.419 1.00 94.69 82 ARG A C 1
ATOM 663 O O . ARG A 1 82 ? 5.993 8.183 -11.781 1.00 94.69 82 ARG A O 1
ATOM 670 N N . GLY A 1 83 ? 4.429 6.591 -11.846 1.00 94.81 83 GLY A N 1
ATOM 671 C CA . GLY A 1 83 ? 4.554 6.294 -10.427 1.00 94.81 83 GLY A CA 1
ATOM 672 C C . GLY A 1 83 ? 3.619 5.207 -9.923 1.00 94.81 83 GLY A C 1
ATOM 673 O O . GLY A 1 83 ? 2.700 4.774 -10.621 1.00 94.81 83 GLY A O 1
ATOM 674 N N . TYR A 1 84 ? 3.859 4.796 -8.682 1.00 95.50 84 TYR A N 1
ATOM 675 C CA . TYR A 1 84 ? 3.040 3.835 -7.955 1.00 95.50 84 TYR A CA 1
ATOM 676 C C . TYR A 1 84 ? 2.930 4.227 -6.481 1.00 95.50 84 TYR A C 1
ATOM 678 O O . TYR A 1 84 ? 3.924 4.553 -5.830 1.00 95.50 84 TYR A O 1
ATOM 686 N N . PHE A 1 85 ? 1.707 4.164 -5.956 1.00 95.19 85 PHE A N 1
ATOM 687 C CA . PHE A 1 85 ? 1.403 4.457 -4.561 1.00 95.19 85 PHE A CA 1
ATOM 688 C C . PHE A 1 85 ? 0.801 3.222 -3.898 1.00 95.19 85 PHE A C 1
ATOM 690 O O . PHE A 1 85 ? -0.322 2.827 -4.210 1.00 95.19 85 PHE A O 1
ATOM 697 N N . GLN A 1 86 ? 1.548 2.628 -2.968 1.00 92.12 86 GLN A N 1
ATOM 698 C CA . GLN A 1 86 ? 1.099 1.466 -2.209 1.00 92.12 86 GLN A CA 1
ATOM 699 C C . GLN A 1 86 ? -0.107 1.817 -1.329 1.00 92.12 86 GLN A C 1
ATOM 701 O O . GLN A 1 86 ? -0.032 2.735 -0.508 1.00 92.12 86 GLN A O 1
ATOM 706 N N . TRP A 1 87 ? -1.184 1.037 -1.449 1.00 89.50 87 TRP A N 1
ATOM 707 C CA . TRP A 1 87 ? -2.267 1.023 -0.467 1.00 89.50 87 TRP A CA 1
ATOM 708 C C . TRP A 1 87 ? -1.971 -0.020 0.632 1.00 89.50 87 TRP A C 1
ATOM 710 O O . TRP A 1 87 ? -2.000 -1.216 0.358 1.00 89.50 87 TRP A O 1
ATOM 720 N N . SER A 1 88 ? -1.660 0.349 1.870 1.00 90.81 88 SER A N 1
ATOM 721 C CA . SER A 1 88 ? -1.612 1.710 2.407 1.00 90.81 88 SER A CA 1
ATOM 722 C C . SER A 1 88 ? -0.323 2.013 3.159 1.00 90.81 88 SER A C 1
ATOM 724 O O . SER A 1 88 ? 0.491 1.132 3.437 1.00 90.81 88 SER A O 1
ATOM 726 N N . LEU A 1 89 ? -0.100 3.291 3.474 1.00 92.06 89 LEU A N 1
ATOM 727 C CA . LEU A 1 89 ? 1.054 3.699 4.277 1.00 92.06 89 LEU A CA 1
ATOM 728 C C . LEU A 1 89 ? 1.020 3.051 5.671 1.00 92.06 89 LEU A C 1
ATOM 730 O O . LEU A 1 89 ? 2.018 2.496 6.121 1.00 92.06 89 LEU A O 1
ATOM 734 N N . MET A 1 90 ? -0.130 3.084 6.342 1.00 88.94 90 MET A N 1
ATOM 735 C CA . MET A 1 90 ? -0.324 2.500 7.668 1.00 88.94 90 MET A CA 1
ATOM 736 C C . MET A 1 90 ? -1.676 1.808 7.759 1.00 88.94 90 MET A C 1
ATOM 738 O O . MET A 1 90 ? -2.585 2.130 7.001 1.00 88.94 90 MET A O 1
ATOM 742 N N . ASP A 1 91 ? -1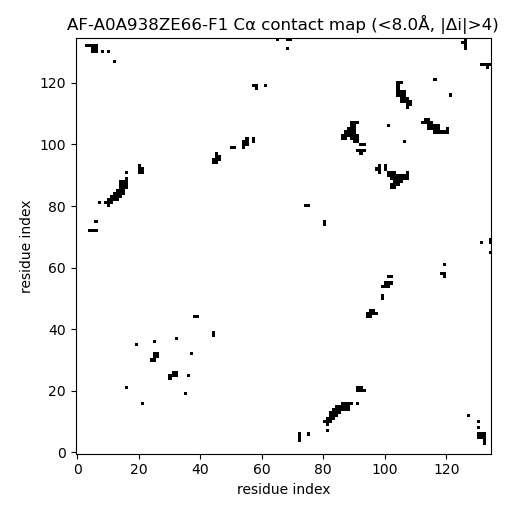.811 0.879 8.700 1.00 88.00 91 ASP A N 1
ATOM 743 C CA . ASP A 1 91 ? -3.070 0.187 8.934 1.00 88.00 91 ASP A CA 1
ATOM 744 C C . ASP A 1 91 ? -4.185 1.189 9.249 1.00 88.00 91 ASP A C 1
ATOM 746 O O . ASP A 1 91 ? -4.103 1.963 10.202 1.00 88.00 91 ASP A O 1
ATOM 750 N N . ASN A 1 92 ? -5.252 1.132 8.463 1.00 84.56 92 ASN A N 1
ATOM 751 C CA . ASN A 1 92 ? -6.365 2.071 8.497 1.00 84.56 92 ASN A CA 1
ATOM 752 C C . ASN A 1 92 ? -7.703 1.320 8.583 1.00 84.56 92 ASN A C 1
ATOM 754 O O . ASN A 1 92 ? -7.764 0.107 8.391 1.00 84.56 92 ASN A O 1
ATOM 758 N N . PHE A 1 93 ? -8.785 2.041 8.870 1.00 78.81 93 PHE A N 1
ATOM 759 C CA . PHE A 1 93 ? -10.143 1.497 8.802 1.00 78.81 93 PHE A CA 1
ATOM 760 C C . PHE A 1 93 ? -10.499 1.129 7.358 1.00 78.81 93 PHE A C 1
ATOM 762 O O . PHE A 1 93 ? -10.269 1.940 6.471 1.00 78.81 93 PHE A O 1
ATOM 769 N N . GLU A 1 94 ? -11.100 -0.029 7.095 1.00 81.31 94 GLU A N 1
ATOM 770 C CA . GLU A 1 94 ? -11.516 -0.449 5.749 1.00 81.31 94 GLU A CA 1
ATOM 771 C C . GLU A 1 94 ? -13.038 -0.497 5.606 1.00 81.31 94 GLU A C 1
ATOM 773 O O . GLU A 1 94 ? -13.723 -1.130 6.404 1.00 81.31 94 GLU A O 1
ATOM 778 N N . TRP A 1 95 ? -13.585 0.098 4.543 1.00 70.06 95 TRP A N 1
ATOM 779 C CA . TRP A 1 95 ? -15.037 0.261 4.358 1.00 70.06 95 TRP A CA 1
ATOM 780 C C . TRP A 1 95 ? -15.841 -1.030 4.532 1.00 70.06 95 TRP A C 1
ATOM 782 O O . TRP A 1 95 ? -16.854 -1.050 5.223 1.00 70.06 95 TRP A O 1
ATOM 792 N N . ALA A 1 96 ? -15.377 -2.121 3.921 1.00 73.88 96 ALA A N 1
ATOM 793 C CA . ALA A 1 96 ? -16.079 -3.402 3.940 1.00 73.88 96 ALA A CA 1
ATOM 794 C C . ALA A 1 96 ? -15.658 -4.323 5.099 1.00 73.88 96 ALA A C 1
ATOM 796 O O . ALA A 1 96 ? -16.259 -5.388 5.266 1.00 73.88 96 ALA A O 1
ATOM 797 N N . LYS A 1 97 ? -14.592 -3.975 5.838 1.00 71.94 97 LYS A N 1
ATOM 798 C CA . LYS A 1 97 ? -13.889 -4.885 6.767 1.00 71.94 97 LYS A CA 1
ATOM 799 C C . LYS A 1 97 ? -13.583 -4.270 8.139 1.00 71.94 97 LYS A C 1
ATOM 801 O O . LYS A 1 97 ? -13.061 -4.961 9.013 1.00 71.94 97 LYS A O 1
ATOM 806 N N . GLY A 1 98 ? -13.907 -3.002 8.363 1.00 71.31 98 GLY A N 1
ATOM 807 C CA . GLY A 1 98 ? -13.536 -2.276 9.572 1.00 71.31 98 GLY A CA 1
ATOM 808 C C . GLY A 1 98 ? -12.031 -2.336 9.840 1.00 71.31 98 GLY A C 1
ATOM 809 O O . GLY A 1 98 ? -11.225 -2.305 8.919 1.00 71.31 98 GLY A O 1
ATOM 810 N N . TYR A 1 99 ? -11.652 -2.481 11.106 1.00 75.75 99 TYR A N 1
ATOM 811 C CA . TYR A 1 99 ? -10.254 -2.580 11.548 1.00 75.75 99 TYR A CA 1
ATOM 812 C C . TYR A 1 99 ? -9.666 -4.000 11.495 1.00 75.75 99 TYR A C 1
ATOM 814 O O . TYR A 1 99 ? -8.560 -4.242 11.978 1.00 75.75 99 TYR A O 1
ATOM 822 N N . SER A 1 100 ? -10.415 -4.968 10.957 1.00 66.12 100 SER A N 1
ATOM 823 C CA . SER A 1 100 ? -9.973 -6.367 10.931 1.00 66.12 100 SER A CA 1
ATOM 824 C C . SER A 1 100 ? -8.925 -6.639 9.847 1.00 66.12 100 SER A C 1
ATOM 826 O O . SER A 1 100 ? -8.082 -7.518 10.015 1.00 66.12 100 SER A O 1
ATOM 828 N N . TYR A 1 101 ? -8.951 -5.880 8.746 1.00 71.75 101 TYR A N 1
ATOM 829 C CA . TYR A 1 101 ? -8.014 -6.030 7.633 1.00 71.75 101 TYR A CA 1
ATOM 830 C C . TYR A 1 101 ? -6.980 -4.908 7.671 1.00 71.75 101 TYR A C 1
ATOM 832 O O . TYR A 1 101 ? -7.296 -3.762 7.967 1.00 71.75 101 TYR A O 1
ATOM 840 N N . ARG A 1 102 ? -5.727 -5.273 7.396 1.00 79.94 102 ARG A N 1
ATOM 841 C CA . ARG A 1 102 ? -4.542 -4.453 7.654 1.00 79.94 102 ARG A CA 1
ATOM 842 C C . ARG A 1 102 ? -3.619 -4.484 6.445 1.00 79.94 102 ARG A C 1
ATOM 844 O O . ARG A 1 102 ? -2.878 -5.447 6.253 1.00 79.94 102 ARG A O 1
ATOM 851 N N . PHE A 1 103 ? -3.687 -3.443 5.626 1.00 84.19 103 PHE A N 1
ATOM 852 C CA . PHE A 1 103 ? -2.911 -3.324 4.387 1.00 84.19 103 PHE A CA 1
ATOM 853 C C . PHE A 1 103 ? -1.680 -2.426 4.525 1.00 84.19 103 PHE A C 1
ATOM 855 O O . PHE A 1 103 ? -0.903 -2.305 3.580 1.00 84.19 103 PHE A O 1
ATOM 862 N N . GLY A 1 104 ? -1.493 -1.808 5.691 1.00 88.06 104 GLY A N 1
ATOM 863 C CA . GLY A 1 104 ? -0.448 -0.827 5.910 1.00 88.06 104 GLY A CA 1
ATOM 864 C C . GLY A 1 104 ? 0.946 -1.424 5.817 1.00 88.06 104 GLY A C 1
ATOM 865 O O . GLY A 1 104 ? 1.177 -2.532 6.304 1.00 88.06 104 GLY A O 1
ATOM 866 N N . LEU A 1 105 ? 1.898 -0.656 5.296 1.00 90.06 105 LEU A N 1
ATOM 867 C CA . LEU A 1 105 ? 3.325 -0.900 5.527 1.00 90.06 105 LEU A CA 1
ATOM 868 C C . LEU A 1 105 ? 3.672 -0.724 7.017 1.00 90.06 105 LEU A C 1
ATOM 870 O O . LEU A 1 105 ? 4.524 -1.427 7.555 1.00 90.06 105 LEU A O 1
ATOM 874 N N . VAL A 1 106 ? 2.962 0.169 7.706 1.00 90.12 106 VAL A N 1
ATOM 875 C CA . VAL A 1 106 ? 3.083 0.403 9.148 1.00 90.12 106 VAL A CA 1
ATOM 876 C C . VAL A 1 106 ? 1.903 -0.228 9.883 1.00 90.12 106 VAL A C 1
ATOM 878 O O . VAL A 1 106 ? 0.744 0.073 9.601 1.00 90.12 106 VAL A O 1
ATOM 881 N N . TYR A 1 107 ? 2.187 -1.103 10.842 1.00 85.62 107 TYR A N 1
ATOM 882 C CA . TYR A 1 107 ? 1.194 -1.599 11.786 1.00 85.62 107 TYR A CA 1
ATOM 883 C C . TYR A 1 107 ? 0.787 -0.495 12.762 1.00 85.62 107 TYR A C 1
ATOM 885 O O . TYR A 1 107 ? 1.638 0.249 13.246 1.00 85.62 107 TYR A O 1
ATOM 893 N N . VAL A 1 108 ? -0.507 -0.422 13.075 1.00 84.75 108 VAL A N 1
ATOM 894 C CA . VAL A 1 108 ? -1.058 0.491 14.087 1.00 84.75 108 VAL A CA 1
ATOM 895 C C . VAL A 1 108 ? -1.769 -0.325 15.163 1.00 84.75 108 VAL A C 1
ATOM 897 O O . VAL A 1 108 ? -2.769 -0.993 14.877 1.00 84.75 108 VAL A O 1
ATOM 900 N N . ASP A 1 109 ? -1.299 -0.270 16.407 1.00 81.31 109 ASP A N 1
ATOM 901 C CA . ASP A 1 109 ? -2.078 -0.786 17.531 1.00 81.31 109 ASP A CA 1
ATOM 902 C C . ASP A 1 109 ? -3.215 0.195 17.820 1.00 81.31 109 ASP A C 1
ATOM 904 O O . ASP A 1 109 ? -3.008 1.300 18.310 1.00 81.31 109 ASP A O 1
ATOM 908 N N . TYR A 1 110 ? -4.446 -0.196 17.505 1.00 79.75 110 TYR A N 1
ATOM 909 C CA . TYR A 1 110 ? -5.592 0.702 17.633 1.00 79.75 110 TYR A CA 1
ATOM 910 C C . TYR A 1 110 ? -5.947 1.048 19.084 1.00 79.75 110 TYR A C 1
ATOM 912 O O . TYR A 1 110 ? -6.662 2.024 19.307 1.00 79.75 110 TYR A O 1
ATOM 920 N N . ARG A 1 111 ? -5.450 0.291 20.069 1.00 80.94 111 ARG A N 1
ATOM 921 C CA . ARG A 1 111 ? -5.770 0.495 21.491 1.00 80.94 111 ARG A CA 1
ATOM 922 C C . ARG A 1 111 ? -4.984 1.652 22.091 1.00 80.94 111 ARG A C 1
ATOM 924 O O . ARG A 1 111 ? -5.532 2.415 22.875 1.00 80.94 111 ARG A O 1
ATOM 931 N N . ASN A 1 112 ? -3.704 1.752 21.743 1.00 81.12 112 ASN A N 1
ATOM 932 C CA . ASN A 1 112 ? -2.767 2.726 22.312 1.00 81.12 112 ASN A CA 1
ATOM 933 C C . ASN A 1 112 ? -2.119 3.628 21.249 1.00 81.12 112 ASN A C 1
ATOM 935 O O . ASN A 1 112 ? -1.334 4.505 21.596 1.00 81.12 112 ASN A O 1
ATOM 939 N N . GLN A 1 113 ? -2.457 3.427 19.973 1.00 84.25 113 GLN A N 1
ATOM 940 C CA . GLN A 1 113 ? -1.956 4.186 18.832 1.00 84.25 113 GLN A CA 1
ATOM 941 C C . GLN A 1 113 ? -0.442 4.023 18.591 1.00 84.25 113 GLN A C 1
ATOM 943 O O . GLN A 1 113 ? 0.184 4.860 17.940 1.00 84.25 113 GLN A O 1
ATOM 948 N N . GLU A 1 114 ? 0.171 2.940 19.063 1.00 82.69 114 GLU A N 1
ATOM 949 C CA . GLU A 1 114 ? 1.566 2.623 18.752 1.00 82.69 114 GLU A CA 1
ATOM 950 C C . GLU A 1 114 ? 1.738 2.248 17.269 1.00 82.69 114 GLU A C 1
ATOM 952 O O . GLU A 1 114 ? 0.875 1.596 16.674 1.00 82.69 114 GLU A O 1
ATOM 957 N N . ARG A 1 115 ? 2.846 2.686 16.650 1.00 90.12 115 ARG A N 1
ATOM 958 C CA . ARG A 1 115 ? 3.172 2.421 15.239 1.00 90.12 115 ARG A CA 1
ATOM 959 C C . ARG A 1 115 ? 4.416 1.550 15.140 1.00 90.12 115 ARG A C 1
ATOM 961 O O . ARG A 1 115 ? 5.451 1.893 15.702 1.00 90.12 115 ARG A O 1
ATOM 968 N N . ILE A 1 116 ? 4.323 0.464 14.378 1.00 83.62 116 ILE A N 1
ATOM 969 C CA . ILE A 1 116 ? 5.409 -0.507 14.204 1.00 83.62 116 ILE A CA 1
ATOM 970 C C . ILE A 1 116 ? 5.626 -0.743 12.709 1.00 83.62 116 ILE A C 1
ATOM 972 O O . ILE A 1 116 ? 4.697 -1.092 11.984 1.00 83.62 116 ILE A O 1
ATOM 976 N N . MET A 1 117 ? 6.854 -0.554 12.227 1.00 85.62 117 MET A N 1
ATOM 977 C CA . MET A 1 117 ? 7.208 -0.855 10.836 1.00 85.62 117 MET A CA 1
ATOM 978 C C . MET A 1 117 ? 7.110 -2.366 10.594 1.00 85.62 117 MET A C 1
ATOM 980 O O . MET A 1 117 ? 7.705 -3.139 11.343 1.00 85.62 117 MET A O 1
ATOM 984 N N . LYS A 1 118 ? 6.379 -2.793 9.559 1.00 83.00 118 LYS A N 1
ATOM 985 C CA . LYS A 1 118 ? 6.340 -4.207 9.153 1.00 83.00 118 LYS A CA 1
ATOM 986 C C . LYS A 1 118 ? 7.538 -4.539 8.262 1.00 83.00 118 LYS A C 1
ATOM 988 O O . LYS A 1 118 ? 8.106 -3.650 7.630 1.00 83.00 118 LYS A O 1
ATOM 993 N N . ASP A 1 119 ? 7.845 -5.824 8.105 1.00 81.31 119 ASP A N 1
ATOM 994 C CA . ASP A 1 119 ? 8.880 -6.296 7.168 1.00 81.31 119 ASP A CA 1
ATOM 995 C C . ASP A 1 119 ? 8.643 -5.798 5.737 1.00 81.31 119 ASP A C 1
ATOM 997 O O . ASP A 1 119 ? 9.575 -5.396 5.041 1.00 81.31 119 ASP A O 1
ATOM 1001 N N . SER A 1 120 ? 7.376 -5.719 5.320 1.00 84.75 120 SER A N 1
ATOM 1002 C CA . SER A 1 120 ? 6.985 -5.160 4.025 1.00 84.75 120 SER A CA 1
ATOM 1003 C C . SER A 1 120 ? 7.379 -3.692 3.859 1.00 84.75 120 SER A C 1
ATOM 1005 O O . SER A 1 120 ? 7.623 -3.271 2.734 1.00 84.75 120 SER A O 1
ATOM 1007 N N . ALA A 1 121 ? 7.478 -2.909 4.937 1.00 88.06 121 ALA A N 1
ATOM 1008 C CA . ALA A 1 121 ? 7.952 -1.530 4.867 1.00 88.06 121 ALA A CA 1
ATOM 1009 C C . ALA A 1 121 ? 9.451 -1.461 4.559 1.00 88.06 121 ALA A C 1
ATOM 1011 O O . ALA A 1 121 ? 9.871 -0.643 3.743 1.00 88.06 121 ALA A O 1
ATOM 1012 N 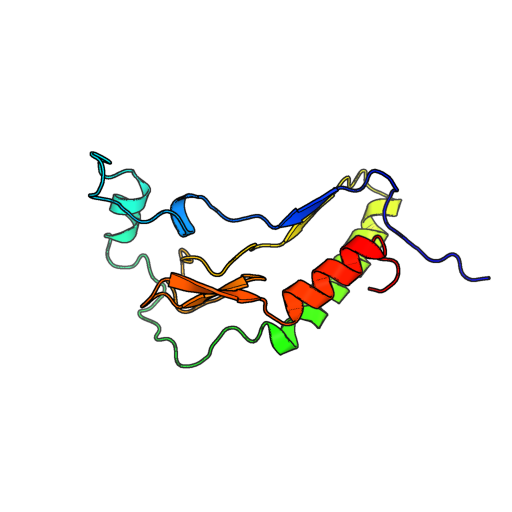N . PHE A 1 122 ? 10.249 -2.340 5.170 1.00 87.62 122 PHE A N 1
ATOM 1013 C CA . PHE A 1 122 ? 11.683 -2.435 4.890 1.00 87.62 122 PHE A CA 1
ATOM 1014 C C . PHE A 1 122 ? 11.944 -2.990 3.488 1.00 87.62 122 PHE A C 1
ATOM 1016 O O . PHE A 1 122 ? 12.777 -2.452 2.762 1.00 87.62 122 PHE A O 1
ATOM 1023 N N . TRP A 1 123 ? 11.182 -4.002 3.070 1.00 89.12 123 TRP A N 1
ATOM 1024 C CA . TRP A 1 123 ? 11.222 -4.505 1.698 1.00 89.12 123 TRP A CA 1
ATOM 1025 C C . TRP A 1 123 ? 10.837 -3.420 0.683 1.00 89.12 123 TRP A C 1
ATOM 1027 O O . TRP A 1 123 ? 11.553 -3.207 -0.290 1.00 89.12 123 TRP A O 1
ATOM 1037 N N . TYR A 1 124 ? 9.753 -2.676 0.923 1.00 92.12 124 TYR A N 1
ATOM 1038 C CA . TYR A 1 124 ? 9.315 -1.622 0.006 1.00 92.12 124 TYR A CA 1
ATOM 1039 C C . TYR A 1 124 ? 10.317 -0.462 -0.044 1.00 92.12 124 TYR A C 1
ATOM 1041 O O . TYR A 1 124 ? 10.590 0.058 -1.120 1.00 92.12 124 TYR A O 1
ATOM 1049 N N . LYS A 1 125 ? 10.951 -0.115 1.085 1.00 93.94 125 LYS A N 1
ATOM 1050 C CA . LYS A 1 125 ? 12.090 0.813 1.111 1.00 93.94 125 LYS A CA 1
ATOM 1051 C C . LYS A 1 125 ? 13.212 0.347 0.172 1.00 93.94 125 LYS A C 1
ATOM 1053 O O . LYS A 1 125 ? 13.672 1.144 -0.638 1.00 93.94 125 LYS A O 1
ATOM 1058 N N . HIS A 1 126 ? 13.596 -0.929 0.230 1.00 92.94 126 HIS A N 1
ATOM 1059 C CA . HIS A 1 126 ? 14.628 -1.499 -0.647 1.00 92.94 126 HIS A CA 1
ATOM 1060 C C . HIS A 1 126 ? 14.233 -1.459 -2.133 1.00 92.94 126 HIS A C 1
ATOM 1062 O O . HIS A 1 126 ? 15.041 -1.123 -3.000 1.00 92.94 126 HIS A O 1
ATOM 1068 N N . VAL A 1 127 ? 12.963 -1.735 -2.448 1.00 92.88 127 VAL A N 1
ATOM 1069 C CA . VAL A 1 127 ? 12.426 -1.589 -3.814 1.00 92.88 127 VAL A CA 1
ATOM 1070 C C . VAL A 1 127 ? 12.578 -0.150 -4.314 1.00 92.88 127 VAL A C 1
ATOM 1072 O O . VAL A 1 127 ? 13.003 0.053 -5.451 1.00 92.88 127 VAL A O 1
ATOM 1075 N N . ILE A 1 128 ? 12.277 0.842 -3.472 1.00 94.69 128 ILE A N 1
ATOM 1076 C CA . ILE A 1 128 ? 12.420 2.265 -3.811 1.00 94.69 128 ILE A CA 1
ATOM 1077 C C . ILE A 1 128 ? 13.895 2.630 -4.013 1.00 94.69 128 ILE A C 1
ATOM 1079 O O . ILE A 1 128 ? 14.238 3.226 -5.031 1.00 94.69 128 ILE A O 1
ATOM 1083 N N . GLU A 1 129 ? 14.773 2.240 -3.085 1.00 95.00 129 GLU A N 1
ATOM 1084 C CA . GLU A 1 129 ? 16.219 2.512 -3.150 1.00 95.00 129 GLU A CA 1
ATOM 1085 C C . GLU A 1 129 ? 16.864 1.928 -4.413 1.00 95.00 129 GLU A C 1
ATOM 1087 O O . GLU A 1 129 ? 17.789 2.513 -4.975 1.00 95.00 129 GLU A O 1
ATOM 1092 N N . THR A 1 130 ? 16.342 0.801 -4.897 1.00 94.44 130 THR A N 1
ATOM 1093 C CA . THR A 1 130 ? 16.818 0.136 -6.116 1.00 94.44 130 THR A CA 1
ATOM 1094 C C . THR A 1 130 ? 16.042 0.533 -7.372 1.00 94.44 130 THR A C 1
ATOM 1096 O O . THR A 1 130 ? 16.296 -0.024 -8.440 1.00 94.44 130 THR A O 1
ATOM 1099 N N . ASN A 1 131 ? 15.084 1.460 -7.276 1.00 93.38 131 ASN A N 1
ATOM 1100 C CA . ASN A 1 131 ? 14.150 1.824 -8.347 1.00 93.38 131 ASN A CA 1
ATOM 1101 C C . ASN A 1 131 ? 13.518 0.599 -9.054 1.00 93.38 131 ASN A C 1
ATOM 1103 O O . ASN A 1 131 ? 13.406 0.523 -10.283 1.00 93.38 131 ASN A O 1
ATOM 1107 N N . GLY A 1 132 ? 13.157 -0.414 -8.262 1.00 90.69 132 GLY A N 1
ATOM 1108 C CA . GLY A 1 132 ? 12.579 -1.673 -8.727 1.00 90.69 132 GLY A CA 1
ATOM 1109 C C . GLY A 1 132 ? 13.560 -2.642 -9.399 1.00 90.69 132 GLY A C 1
ATOM 1110 O O . GLY A 1 132 ? 13.121 -3.632 -9.988 1.00 90.69 132 GLY A O 1
ATOM 1111 N N . ALA A 1 133 ? 14.874 -2.398 -9.336 1.00 89.88 133 ALA A N 1
ATOM 1112 C CA . ALA A 1 133 ? 15.880 -3.300 -9.903 1.00 89.88 133 ALA A CA 1
ATOM 1113 C C . ALA A 1 133 ? 15.958 -4.652 -9.177 1.00 89.88 133 ALA A C 1
ATOM 1115 O O . ALA A 1 133 ? 16.434 -5.626 -9.761 1.00 89.88 133 ALA A O 1
ATOM 1116 N N . GLU A 1 134 ? 15.520 -4.701 -7.918 1.00 87.19 134 GLU A N 1
ATOM 1117 C CA . GLU A 1 134 ? 15.580 -5.879 -7.041 1.00 87.19 134 GLU A CA 1
ATOM 1118 C C . GLU A 1 134 ? 14.182 -6.329 -6.593 1.00 87.19 134 GLU A C 1
ATOM 1120 O O . GLU A 1 134 ? 13.966 -6.699 -5.442 1.00 87.19 134 GLU A O 1
ATOM 1125 N N . LEU A 1 135 ? 13.227 -6.268 -7.532 1.00 83.62 135 LEU A N 1
ATOM 1126 C CA . LEU A 1 135 ? 11.862 -6.784 -7.384 1.00 83.62 135 LEU A CA 1
ATOM 1127 C C . LEU A 1 135 ? 11.770 -8.301 -7.480 1.00 83.62 135 LEU A C 1
ATOM 1129 O O . LEU A 1 135 ? 12.140 -8.880 -8.530 1.00 83.62 135 LEU A O 1
#

Foldseek 3Di:
DPDLQFDDPQADEAAADDCVQPVPQCPPPPRDDDPVNVVLPDPCQAPPPDDQPDEAPVVVCVVVVLVVVVVVSVVVVVDVHRYDYQPHQWQTQDRHHGSSYTRHCWYADPVPRDIHGDPSVVVVVVCVVCNNSPD

Organism: NCBI:txid1150298

Nearest PDB structures (foldseek):
  6z1m-assembly2_B  TM=9.227E-01  e=3.354E-08  synthetic construct
  6yn7-assembly1_B  TM=8.398E-01  e=3.422E-06  Alicyclobacillus herbarius
  6yn7-assembly1_A  TM=8.264E-01  e=3.905E-06  Alicyclobacillus herbarius
  6yn7-assembly1_C  TM=8.184E-01  e=2.627E-06  Alicyclobacillus herbarius
  5jbo-assembly1_A  TM=8.759E-01  e=6.692E-05  Trichoderma harzianum

InterPro domains:
  IPR001360 Glycoside hydrolase family 1 [PF00232] (6-63)
  IPR001360 Glycoside hydrolase family 1 [PR00131] (58-69)
  IPR001360 Glycoside hydrolase family 1 [PR00131] (78-95)
  IPR001360 Glycoside hydrolase family 1 [PR00131] (102-114)
  IPR001360 Glycoside hydrolase family 1 [PTHR10353] (61-132)
  IPR017853 Glycoside hydrolase superfamily [SSF51445] (6-72)
  IPR017853 Glycoside hydrolase superfamily [SSF51445] (61-132)
  IPR033132 Glycosyl hydrolases family 1, N-terminal conserved site [PS00653] (11-25)

Mean predicted aligned error: 9.56 Å

Sequence (135 aa):
MEKKIVFSENFVWGAATSAYQIEGAVKEDGKGEHIWDVYTKEPGKVYSGHTGEVACDHYHRYDFLARYLRELRKAAEEADIRGYFQWSLMDNFEWAKGYSYRFGLVYVDYRNQERIMKDSAFWYKHVIETNGAEL

Solvent-accessible surface area (backbone atoms only — not comparable to full-atom values): 8149 Å² total; per-residue (Å²): 130,86,76,81,70,52,61,64,95,79,45,43,78,54,55,39,72,58,63,78,38,67,63,71,61,59,78,45,98,82,43,68,82,50,75,67,62,58,56,72,69,44,89,78,56,48,64,88,78,74,78,72,90,63,70,54,59,51,86,76,39,49,60,57,52,39,52,50,52,54,52,51,52,57,49,42,78,81,40,97,66,55,60,52,63,43,76,22,43,43,42,37,50,34,82,66,53,42,77,48,46,48,57,27,29,22,43,53,43,85,89,79,66,50,76,43,81,36,71,59,36,58,51,48,50,50,29,57,78,46,45,45,60,78,10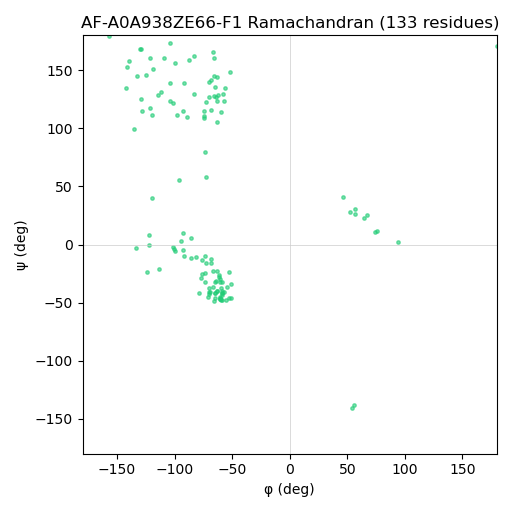0

Secondary structure (DSSP, 8-state):
--------TT-EEEEE--HHHHH--TTSTTPPP-HHHHHHTSTT-SGGG---SS---HHHHHHHHHHHHHHHHHHTTTS---EEEEE-SB---BTTTBTT----SEEE-TTT--EEE-HHHHHHHHHHHTTTTT-